Protein AF-A0A5D0MJU6-F1 (afdb_monomer)

Organism: NCBI:txid2703815

Radius of gyration: 19.49 Å; Cα contacts (8 Å, |Δi|>4): 56; chains: 1; bounding box: 35×23×68 Å

Nearest PDB structures (foldseek):
  6s7t-assembly1_C  TM=6.622E-01  e=7.634E+00  Homo sapiens
  6jqa-assembly1_C  TM=6.865E-01  e=9.642E+00  Onion yellows phytoplasma OY-W

Secondary structure (DSSP, 8-state):
-------S-----HHHHHHHHHHHHHHHHHHHHHHHHHHHTS-TTTTT-HHHHHHHHHHHHHHHHHHHHHHHHHHHHHIIIII--

Solvent-accessible surface area (backbone atoms only — not comparable to full-atom values): 4859 Å² total; per-residue (Å²): 143,79,91,74,82,79,72,96,64,84,80,72,56,61,69,62,53,46,54,52,51,51,50,53,40,52,52,31,48,50,51,36,51,51,24,51,43,30,27,74,77,42,59,83,89,42,42,74,33,68,67,35,52,50,50,29,52,54,35,45,53,52,36,53,55,48,49,53,52,48,47,64,71,41,39,72,57,46,35,48,72,77,67,69,95

Sequence (85 aa):
MLILKQKGELVVNKRKILIIVNFIMGVCFLVLLFSILFYKYIPSILKGSYFLYQLHTYFGIIFFILAFFHIYLNWAWIKKNLFKY

Foldseek 3Di:
DDPDDDDPDPPPDLVVVLVVLVVLLVVLVVLLVVLVCQCPPDDPVSHVPPVSVVSNVVSVVVNVVSVVVNCVSCVVVCCCPVVVD

Structure (mmCIF, N/CA/C/O backbone):
data_AF-A0A5D0MJU6-F1
#
_entry.id   AF-A0A5D0MJU6-F1
#
loop_
_atom_site.group_PDB
_atom_site.id
_atom_site.type_symbol
_atom_site.label_atom_id
_atom_site.label_alt_id
_atom_site.label_comp_id
_atom_site.label_asym_id
_atom_site.label_entity_id
_atom_site.label_seq_id
_atom_site.pdbx_PDB_ins_code
_atom_site.Cartn_x
_atom_site.Cartn_y
_atom_site.Cartn_z
_atom_site.occupancy
_atom_site.B_iso_or_equiv
_atom_site.auth_seq_id
_atom_site.auth_comp_id
_atom_site.auth_asym_id
_atom_site.auth_atom_id
_atom_site.pdbx_PDB_model_num
ATOM 1 N N . MET A 1 1 ? -10.701 12.786 40.663 1.00 48.22 1 MET A N 1
ATOM 2 C CA . MET A 1 1 ? -9.402 12.385 41.237 1.00 48.22 1 MET A CA 1
ATOM 3 C C . MET A 1 1 ? -9.300 10.876 41.149 1.00 48.22 1 MET A C 1
ATOM 5 O O . MET A 1 1 ? -10.067 10.213 41.822 1.00 48.22 1 MET A O 1
ATOM 9 N N . LEU A 1 2 ? -8.469 10.385 40.227 1.00 36.16 2 LEU A N 1
ATOM 10 C CA . LEU A 1 2 ? -7.621 9.184 40.303 1.00 36.16 2 LEU A CA 1
ATOM 11 C C . LEU A 1 2 ? -6.929 9.065 38.936 1.00 36.16 2 LEU A C 1
ATOM 13 O O . LEU A 1 2 ? -7.289 8.275 38.069 1.00 36.16 2 LEU A O 1
ATOM 17 N N . ILE A 1 3 ? -5.947 9.948 38.741 1.00 48.84 3 ILE A N 1
ATOM 18 C CA . ILE A 1 3 ? -4.888 9.760 37.753 1.00 48.84 3 ILE A CA 1
ATOM 19 C C . ILE A 1 3 ? -4.033 8.633 38.326 1.00 48.84 3 ILE A C 1
ATOM 21 O O . ILE A 1 3 ? -3.179 8.873 39.174 1.00 48.84 3 ILE A O 1
ATOM 25 N N . LEU A 1 4 ? -4.313 7.391 37.940 1.00 51.75 4 LEU A N 1
ATOM 26 C CA . LEU A 1 4 ? -3.489 6.252 38.325 1.00 51.75 4 LEU A CA 1
ATOM 27 C C . LEU A 1 4 ? -2.824 5.652 37.088 1.00 51.75 4 LEU A C 1
ATOM 29 O O . LEU A 1 4 ? -3.348 4.764 36.428 1.00 51.75 4 LEU A O 1
ATOM 33 N N . LYS A 1 5 ? -1.613 6.164 36.846 1.00 49.62 5 LYS A N 1
ATOM 34 C CA . LYS A 1 5 ? -0.417 5.375 36.535 1.00 49.62 5 LYS A CA 1
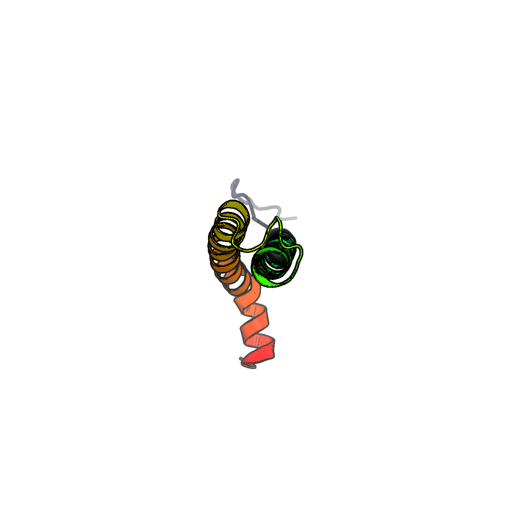ATOM 35 C C . LYS A 1 5 ? -0.541 4.422 35.339 1.00 49.62 5 LYS A C 1
ATOM 37 O O . LYS A 1 5 ? -0.571 3.208 35.512 1.00 49.62 5 LYS A O 1
ATOM 42 N N . GLN A 1 6 ? -0.447 4.957 34.123 1.00 50.34 6 GLN A N 1
ATOM 43 C CA . GLN A 1 6 ? 0.053 4.157 33.007 1.00 50.34 6 GLN A CA 1
ATOM 44 C C . GLN A 1 6 ? 1.572 4.339 32.941 1.00 50.34 6 GLN A C 1
ATOM 46 O O . GLN A 1 6 ? 2.075 5.421 32.639 1.00 50.34 6 GLN A O 1
ATOM 51 N N . LYS A 1 7 ? 2.297 3.269 33.305 1.00 47.19 7 LYS A N 1
ATOM 52 C CA . LYS A 1 7 ? 3.695 3.028 32.908 1.00 47.19 7 LYS A CA 1
ATOM 53 C C . LYS A 1 7 ? 3.876 3.473 31.455 1.00 47.19 7 LYS A C 1
ATOM 55 O O . LYS A 1 7 ? 2.937 3.317 30.685 1.00 47.19 7 LYS A O 1
ATOM 60 N N . GLY A 1 8 ? 5.052 3.996 31.106 1.00 48.84 8 GLY A N 1
ATOM 61 C CA . GLY A 1 8 ? 5.405 4.518 29.779 1.00 48.84 8 GLY A CA 1
ATOM 62 C C . GLY A 1 8 ? 5.333 3.498 28.636 1.00 48.84 8 GLY A C 1
ATOM 63 O O . GLY A 1 8 ? 6.329 3.214 27.984 1.00 48.84 8 GLY A O 1
ATOM 64 N N . GLU A 1 9 ? 4.150 2.956 28.386 1.00 47.94 9 GLU A N 1
ATOM 65 C CA . GLU A 1 9 ? 3.777 2.227 27.195 1.00 47.94 9 GLU A CA 1
ATOM 66 C C . GLU A 1 9 ? 3.293 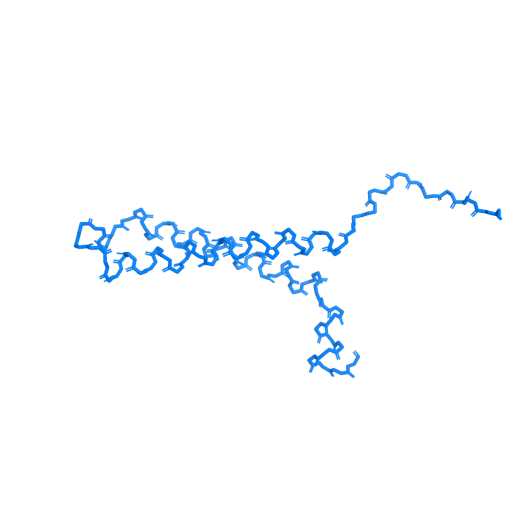3.266 26.190 1.00 47.94 9 GLU A C 1
ATOM 68 O O . GLU A 1 9 ? 2.372 4.042 26.456 1.00 47.94 9 GLU A O 1
ATOM 73 N N . LEU A 1 10 ? 3.933 3.305 25.024 1.00 53.88 10 LEU A N 1
ATOM 74 C CA . LEU A 1 10 ? 3.414 4.031 23.876 1.00 53.88 10 LEU A CA 1
ATOM 75 C C . LEU A 1 10 ? 2.025 3.462 23.565 1.00 53.88 10 LEU A C 1
ATOM 77 O O . LEU A 1 10 ? 1.903 2.415 22.934 1.00 53.88 10 LEU A O 1
ATOM 81 N N . VAL A 1 11 ? 0.967 4.136 24.020 1.00 60.72 11 VAL A N 1
ATOM 82 C CA . VAL A 1 11 ? -0.411 3.795 23.657 1.00 60.72 11 VAL A CA 1
ATOM 83 C C . VAL A 1 11 ? -0.579 4.147 22.183 1.00 60.72 11 VAL A C 1
ATOM 85 O O . VAL A 1 11 ? -0.956 5.264 21.818 1.00 60.72 11 VAL A O 1
ATOM 88 N N . VAL A 1 12 ? -0.226 3.209 21.303 1.00 64.69 12 VAL A N 1
A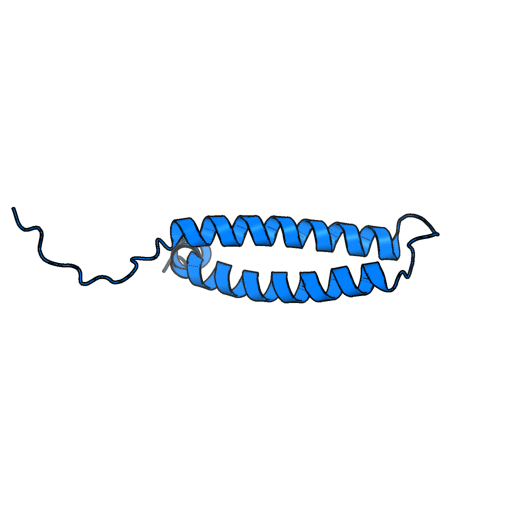TOM 89 C CA . VAL A 1 12 ? -0.292 3.451 19.866 1.00 64.69 12 VAL A CA 1
ATOM 90 C C . VAL A 1 12 ? -1.758 3.505 19.458 1.00 64.69 12 VAL A C 1
ATOM 92 O O . VAL A 1 12 ? -2.507 2.531 19.547 1.00 64.69 12 VAL A O 1
ATOM 95 N N . ASN A 1 13 ? -2.193 4.683 19.020 1.00 85.56 13 ASN A N 1
ATOM 96 C CA . ASN A 1 13 ? -3.569 4.899 18.612 1.00 85.56 13 ASN A CA 1
ATOM 97 C C . ASN A 1 13 ? -3.830 4.167 17.286 1.00 85.56 13 ASN A C 1
ATOM 99 O O . ASN A 1 13 ? -3.502 4.682 16.216 1.00 85.56 13 ASN A O 1
ATOM 103 N N . LYS A 1 14 ? -4.448 2.979 17.362 1.00 84.25 14 LYS A N 1
ATOM 104 C CA . LYS A 1 14 ? -4.769 2.119 16.207 1.00 84.25 14 LYS A CA 1
ATOM 105 C C . LYS A 1 14 ? -5.438 2.877 15.057 1.00 84.25 14 LYS A C 1
ATOM 107 O O . LYS A 1 14 ? -5.115 2.620 13.904 1.00 84.25 14 LYS A O 1
ATOM 112 N N . ARG A 1 15 ? -6.309 3.854 15.351 1.00 88.19 15 ARG A N 1
ATOM 113 C CA . ARG A 1 15 ? -6.976 4.680 14.329 1.00 88.19 15 ARG A CA 1
ATOM 114 C C . ARG A 1 15 ? -5.987 5.569 13.573 1.00 88.19 15 ARG A C 1
ATOM 116 O O . ARG A 1 15 ? -6.100 5.689 12.360 1.00 88.19 15 ARG A O 1
ATOM 123 N N . LYS A 1 16 ? -5.015 6.174 14.266 1.00 90.94 16 LYS A N 1
ATOM 124 C CA . LYS A 1 16 ? -3.962 6.977 13.621 1.00 90.94 16 LYS A CA 1
ATOM 125 C C . LYS A 1 16 ? -3.068 6.108 12.734 1.00 90.94 16 LYS A C 1
ATOM 127 O O . LYS A 1 16 ? -2.799 6.497 11.604 1.00 90.94 16 LYS A O 1
ATOM 132 N N . ILE A 1 17 ? -2.682 4.918 13.207 1.00 92.56 17 ILE A N 1
ATOM 133 C CA . ILE A 1 17 ? -1.919 3.954 12.394 1.00 92.56 17 ILE A CA 1
ATOM 134 C C . ILE A 1 17 ? -2.720 3.557 11.152 1.00 92.56 17 ILE A C 1
ATOM 136 O O . ILE A 1 17 ? -2.181 3.568 10.054 1.00 92.56 17 ILE A O 1
ATOM 140 N N . LEU A 1 18 ? -4.012 3.253 11.308 1.00 93.31 18 LEU A N 1
ATOM 141 C CA . LEU A 1 18 ? -4.873 2.845 10.199 1.00 93.31 18 LEU A CA 1
ATOM 142 C C . LEU A 1 18 ? -4.968 3.929 9.116 1.00 93.31 18 LEU A C 1
ATOM 144 O O . LEU A 1 18 ? -4.915 3.606 7.937 1.00 93.31 18 LEU A O 1
ATOM 148 N N . ILE A 1 19 ? -5.046 5.209 9.494 1.00 94.00 19 ILE A N 1
ATOM 149 C CA . ILE A 1 19 ? -5.032 6.324 8.531 1.00 94.00 19 ILE A CA 1
ATOM 150 C C . ILE A 1 19 ? -3.719 6.343 7.736 1.00 94.00 19 ILE A C 1
ATOM 152 O O . ILE A 1 19 ? -3.750 6.489 6.517 1.00 94.00 19 ILE A O 1
ATOM 156 N N . ILE A 1 20 ? -2.580 6.151 8.409 1.00 95.75 20 ILE A N 1
ATOM 157 C CA . ILE A 1 20 ? -1.263 6.102 7.758 1.00 95.75 20 ILE A CA 1
ATOM 158 C C . ILE A 1 20 ? -1.174 4.898 6.812 1.00 95.75 20 ILE A C 1
ATOM 160 O O . ILE A 1 20 ? -0.791 5.060 5.656 1.00 95.75 20 ILE A O 1
ATOM 164 N N . VAL A 1 21 ? -1.577 3.708 7.269 1.00 95.44 21 VAL A N 1
ATOM 165 C CA . VAL A 1 21 ? -1.596 2.486 6.447 1.00 95.44 21 VAL A CA 1
ATOM 166 C C . VAL A 1 21 ? -2.475 2.688 5.213 1.00 95.44 21 VAL A C 1
ATOM 168 O O . VAL A 1 21 ? -2.028 2.398 4.109 1.00 95.44 21 VAL A O 1
ATOM 171 N N . ASN A 1 22 ? -3.670 3.265 5.365 1.00 95.62 22 ASN A N 1
ATOM 172 C CA . ASN A 1 22 ? -4.572 3.544 4.244 1.00 95.62 22 ASN A CA 1
ATOM 173 C C . ASN A 1 22 ? -3.957 4.510 3.233 1.00 95.62 22 ASN A C 1
ATOM 175 O O . ASN A 1 22 ? -4.065 4.289 2.030 1.00 95.62 22 ASN A O 1
ATOM 179 N N . PHE A 1 23 ? -3.310 5.572 3.715 1.00 97.25 23 PHE A N 1
ATOM 180 C CA . PHE A 1 23 ? -2.655 6.542 2.846 1.00 97.25 23 PHE A CA 1
ATOM 181 C C . PHE A 1 23 ? -1.525 5.891 2.037 1.00 97.25 23 PHE A C 1
ATOM 183 O O . PHE A 1 23 ? -1.500 6.007 0.813 1.00 97.25 23 PHE A O 1
ATOM 190 N N . ILE A 1 24 ? -0.637 5.136 2.697 1.00 97.44 24 ILE A N 1
ATOM 191 C CA . ILE A 1 24 ? 0.476 4.444 2.030 1.00 97.44 24 ILE A CA 1
ATOM 192 C C . ILE A 1 24 ? -0.052 3.392 1.045 1.00 97.44 24 ILE A C 1
ATOM 194 O O . ILE A 1 24 ? 0.450 3.301 -0.075 1.00 97.44 24 ILE A O 1
ATOM 198 N N . MET A 1 25 ? -1.087 2.633 1.419 1.00 97.38 25 MET A N 1
ATOM 199 C CA . MET A 1 25 ? -1.747 1.689 0.513 1.00 97.38 25 MET A CA 1
ATOM 200 C C . MET A 1 25 ? -2.309 2.388 -0.722 1.00 97.38 25 MET A C 1
ATOM 202 O O . MET A 1 25 ? -2.105 1.899 -1.829 1.00 97.38 25 MET A O 1
ATOM 206 N N . GLY A 1 26 ? -2.967 3.538 -0.557 1.00 97.62 26 GLY A N 1
ATOM 207 C CA . GLY A 1 26 ? -3.486 4.328 -1.673 1.00 97.62 26 GLY A CA 1
ATOM 208 C C . GLY A 1 26 ? -2.385 4.749 -2.648 1.00 97.62 26 GLY A C 1
ATOM 209 O O . GLY A 1 26 ? -2.531 4.572 -3.856 1.00 97.62 26 GLY A O 1
ATOM 210 N N . VAL A 1 27 ? -1.245 5.222 -2.135 1.00 97.94 27 VAL A N 1
ATOM 211 C CA . VAL A 1 27 ? -0.080 5.570 -2.968 1.00 97.94 27 VAL A CA 1
ATOM 212 C C . VAL A 1 27 ? 0.468 4.338 -3.691 1.00 97.94 27 VAL A C 1
ATOM 214 O O . VAL A 1 27 ? 0.698 4.383 -4.898 1.00 97.94 27 VAL A O 1
ATOM 217 N N . CYS A 1 28 ? 0.632 3.218 -2.984 1.00 97.44 28 CYS A N 1
ATOM 218 C CA . CYS A 1 28 ? 1.126 1.975 -3.575 1.00 97.44 28 CYS A CA 1
ATOM 219 C C . CYS A 1 28 ? 0.195 1.454 -4.678 1.00 97.44 28 CYS A C 1
ATOM 221 O O . CYS A 1 28 ? 0.667 1.015 -5.724 1.00 97.44 28 CYS A O 1
ATOM 223 N N . PHE A 1 29 ? -1.120 1.560 -4.480 1.00 97.69 29 PHE A N 1
ATOM 224 C CA . PHE A 1 29 ? -2.116 1.196 -5.481 1.00 97.69 29 PHE A CA 1
ATOM 225 C C . PHE A 1 29 ? -1.996 2.043 -6.752 1.00 97.69 29 PHE A C 1
ATOM 227 O O . PHE A 1 29 ? -2.032 1.502 -7.855 1.00 97.69 29 PHE A O 1
ATOM 234 N N . LEU A 1 30 ? -1.794 3.357 -6.618 1.00 98.00 30 LEU A N 1
ATOM 235 C CA . LEU A 1 30 ? -1.586 4.234 -7.771 1.00 98.00 30 LEU A CA 1
ATOM 236 C C . LEU A 1 30 ? -0.313 3.857 -8.537 1.00 98.00 30 LEU A C 1
ATOM 238 O O . LEU A 1 30 ? -0.353 3.733 -9.758 1.00 98.00 30 LEU A O 1
ATOM 242 N N . VAL A 1 31 ? 0.799 3.603 -7.840 1.00 96.88 31 VAL A N 1
ATOM 243 C CA . VAL A 1 31 ? 2.047 3.149 -8.480 1.00 96.88 31 VAL A CA 1
ATOM 244 C C . VAL A 1 31 ? 1.842 1.817 -9.204 1.00 96.88 31 VAL A C 1
ATOM 246 O O . VAL A 1 31 ? 2.284 1.660 -10.342 1.00 96.88 31 VAL A O 1
ATOM 249 N N . LEU A 1 32 ? 1.136 0.868 -8.589 1.00 96.94 32 LEU A N 1
ATOM 250 C CA . LEU A 1 32 ? 0.789 -0.413 -9.208 1.00 96.94 32 LEU A CA 1
ATOM 251 C C . LEU A 1 32 ? -0.036 -0.239 -10.482 1.00 96.94 32 LEU A C 1
ATOM 253 O O . LEU A 1 32 ? 0.280 -0.853 -11.502 1.00 96.94 32 LEU A O 1
ATOM 257 N N . LEU A 1 33 ? -1.055 0.619 -10.431 1.00 96.12 33 LEU A N 1
ATOM 258 C CA . LEU A 1 33 ? -1.924 0.918 -11.562 1.00 96.12 33 LEU A CA 1
ATOM 259 C C . LEU A 1 33 ? -1.135 1.555 -12.711 1.00 96.12 33 LEU A C 1
ATOM 261 O O . LEU A 1 33 ? -1.191 1.077 -13.842 1.00 96.12 33 LEU A O 1
ATOM 265 N N . PHE A 1 34 ? -0.355 2.600 -12.436 1.00 95.00 34 PHE A N 1
ATOM 266 C CA . PHE A 1 34 ? 0.405 3.289 -13.478 1.00 95.00 34 PHE A CA 1
ATOM 267 C C . PHE A 1 34 ? 1.552 2.443 -14.030 1.00 95.00 34 PHE A C 1
ATOM 269 O O . PHE A 1 34 ? 1.779 2.450 -15.237 1.00 95.00 34 PHE A O 1
ATOM 276 N N . SER A 1 35 ? 2.243 1.666 -13.191 1.00 94.81 35 SER A N 1
ATOM 277 C CA . SER A 1 35 ? 3.340 0.803 -13.647 1.00 94.81 35 SER A CA 1
ATOM 278 C C . SER A 1 35 ? 2.872 -0.246 -14.651 1.00 94.81 35 SER A C 1
ATOM 280 O O . SER A 1 35 ? 3.511 -0.392 -15.690 1.00 94.81 35 SER A O 1
ATOM 282 N N . ILE A 1 36 ? 1.736 -0.918 -14.418 1.00 93.75 36 ILE A N 1
ATOM 283 C CA . ILE A 1 36 ? 1.213 -1.894 -15.385 1.00 93.75 36 ILE A CA 1
ATOM 284 C C . ILE A 1 36 ? 0.632 -1.218 -16.629 1.00 93.75 36 ILE A C 1
ATOM 286 O O . ILE A 1 36 ? 0.801 -1.728 -17.741 1.00 93.75 36 ILE A O 1
ATOM 290 N N . LEU A 1 37 ? -0.013 -0.055 -16.466 1.00 93.06 37 LEU A N 1
ATOM 291 C CA . LEU A 1 37 ? -0.539 0.712 -17.592 1.00 93.06 37 LEU A CA 1
ATOM 292 C C . LEU A 1 37 ? 0.582 1.146 -18.539 1.00 93.06 37 LEU A C 1
ATOM 294 O O . LEU A 1 37 ? 0.477 0.920 -19.744 1.00 93.06 37 LEU A O 1
ATOM 298 N N . PHE A 1 38 ? 1.679 1.685 -18.008 1.00 92.31 38 PHE A N 1
ATOM 299 C CA . PHE A 1 38 ? 2.833 2.070 -18.818 1.00 92.31 38 PHE A CA 1
ATOM 300 C C . PHE A 1 38 ? 3.609 0.860 -19.348 1.00 92.31 38 PHE A C 1
ATOM 302 O O . PHE A 1 38 ? 4.029 0.838 -20.501 1.00 92.31 38 PHE A O 1
ATOM 309 N N . TYR A 1 39 ? 3.736 -0.208 -18.559 1.00 89.94 39 TYR A N 1
ATOM 310 C CA . TYR A 1 39 ? 4.437 -1.409 -19.007 1.00 89.94 39 TYR A CA 1
ATOM 311 C C . TYR A 1 39 ? 3.753 -2.062 -20.216 1.00 89.94 39 TYR A C 1
ATOM 313 O O . TYR A 1 39 ? 4.434 -2.592 -21.098 1.00 89.94 39 TYR A O 1
ATOM 321 N N . LYS A 1 40 ? 2.412 -2.043 -20.262 1.00 86.06 40 LYS A N 1
ATOM 322 C CA . LYS A 1 40 ? 1.630 -2.790 -21.256 1.00 86.06 40 LYS A CA 1
ATOM 323 C C . LYS A 1 40 ? 1.028 -1.926 -22.367 1.00 86.06 40 LYS A C 1
ATOM 325 O O . LYS A 1 40 ? 0.990 -2.387 -23.510 1.00 86.06 40 LYS A O 1
ATOM 330 N N . TYR A 1 41 ? 0.567 -0.713 -22.057 1.00 85.19 41 TYR A N 1
ATOM 331 C CA . TYR A 1 41 ? -0.325 0.048 -22.939 1.00 85.19 41 TYR A CA 1
ATOM 332 C C . TYR A 1 41 ? 0.230 1.403 -23.432 1.00 85.19 41 TYR A C 1
ATOM 334 O O . TYR A 1 41 ? -0.288 1.902 -24.426 1.00 85.19 41 TYR A O 1
ATOM 342 N N . ILE A 1 42 ? 1.239 2.022 -22.795 1.00 78.31 42 ILE A N 1
ATOM 343 C CA . ILE A 1 42 ? 1.620 3.434 -23.061 1.00 78.31 42 ILE A CA 1
ATOM 344 C C . ILE A 1 42 ? 3.110 3.706 -22.732 1.00 78.31 42 ILE A C 1
ATOM 346 O O . ILE A 1 42 ? 3.524 3.352 -21.636 1.00 78.31 42 ILE A O 1
ATOM 350 N N . PRO A 1 43 ? 3.885 4.513 -23.489 1.00 75.62 43 PRO A N 1
ATOM 351 C CA . PRO A 1 43 ? 4.192 4.516 -24.926 1.00 75.62 43 PRO A CA 1
ATOM 352 C C . PRO A 1 43 ? 5.198 3.395 -25.290 1.00 75.62 43 PRO A C 1
ATOM 354 O O . PRO A 1 43 ? 5.763 2.749 -24.409 1.00 75.62 43 PRO A O 1
ATOM 357 N N . SER A 1 44 ? 5.487 3.182 -26.582 1.00 71.62 44 SER A N 1
ATOM 358 C CA . SER A 1 44 ? 6.410 2.128 -27.069 1.00 71.62 44 SER A CA 1
ATOM 359 C C . SER A 1 44 ? 7.784 2.107 -26.383 1.00 71.62 44 SER A C 1
ATOM 361 O O . SER A 1 44 ? 8.353 1.036 -26.209 1.00 71.62 44 SER A O 1
ATOM 363 N N . ILE A 1 45 ? 8.280 3.269 -25.952 1.00 79.50 45 ILE A N 1
ATOM 364 C CA . ILE A 1 45 ? 9.588 3.449 -25.301 1.00 79.50 45 ILE A CA 1
ATOM 365 C C . ILE A 1 45 ? 9.641 2.787 -23.913 1.00 79.50 45 ILE A C 1
ATOM 367 O O . ILE A 1 45 ? 10.696 2.334 -23.480 1.00 79.50 45 ILE A O 1
ATOM 371 N N . LEU A 1 46 ? 8.511 2.734 -23.202 1.00 80.88 46 LEU A N 1
ATOM 372 C CA . LEU A 1 46 ? 8.429 2.181 -21.846 1.00 80.88 46 LEU A CA 1
ATOM 373 C C . LEU A 1 46 ? 7.836 0.770 -21.813 1.00 80.88 46 LEU A C 1
ATOM 375 O O . LEU A 1 46 ? 7.892 0.092 -20.783 1.00 80.88 46 LEU A O 1
ATOM 379 N N . LYS A 1 47 ? 7.284 0.309 -22.936 1.00 86.12 47 LYS A N 1
ATOM 380 C CA . LYS A 1 47 ? 6.667 -1.007 -23.040 1.00 86.12 47 LYS A CA 1
ATOM 381 C C . LYS A 1 47 ? 7.702 -2.099 -22.783 1.00 86.12 47 LYS A C 1
ATOM 383 O O . LYS A 1 47 ? 8.783 -2.089 -23.362 1.00 86.12 47 LYS A O 1
ATOM 388 N N . GLY A 1 48 ? 7.375 -3.050 -21.912 1.00 85.06 48 GLY A N 1
ATOM 389 C CA . GLY A 1 48 ? 8.317 -4.114 -21.553 1.00 85.06 48 GLY A CA 1
ATOM 390 C C . GLY A 1 48 ? 9.494 -3.655 -20.680 1.00 85.06 48 GLY A C 1
ATOM 391 O O . GLY A 1 48 ? 10.397 -4.450 -20.432 1.00 85.06 48 GLY A O 1
ATOM 392 N N . SER A 1 49 ? 9.503 -2.406 -20.194 1.00 91.88 49 SER A N 1
ATOM 393 C CA . SER A 1 49 ? 10.594 -1.876 -19.373 1.00 91.88 49 SER A CA 1
ATOM 394 C C . SER A 1 49 ? 10.796 -2.692 -18.095 1.00 91.88 49 SER A C 1
ATOM 396 O O . SER A 1 49 ? 9.880 -2.854 -17.282 1.00 91.88 49 SER A O 1
ATOM 398 N N . TYR A 1 50 ? 12.034 -3.146 -17.883 1.00 93.06 50 TYR A N 1
ATOM 399 C CA . TYR A 1 50 ? 12.433 -3.865 -16.673 1.00 93.06 50 TYR A CA 1
ATOM 400 C C . TYR A 1 50 ? 12.221 -3.027 -15.404 1.00 93.06 50 TYR A C 1
ATOM 402 O O . TYR A 1 50 ? 11.835 -3.554 -14.363 1.00 93.06 50 TYR A O 1
ATOM 410 N N . PHE A 1 51 ? 12.402 -1.707 -15.502 1.00 92.69 51 PHE A N 1
ATOM 411 C CA . PHE A 1 51 ? 12.162 -0.787 -14.393 1.00 92.69 51 PHE A CA 1
ATOM 412 C C . PHE A 1 51 ? 10.689 -0.774 -13.966 1.00 92.69 51 PHE A C 1
ATOM 414 O O . PHE A 1 51 ? 10.390 -0.889 -12.779 1.00 92.69 51 PHE A O 1
ATOM 421 N N . LEU A 1 52 ? 9.758 -0.696 -14.923 1.00 93.94 52 LEU A N 1
ATOM 422 C CA . LEU A 1 52 ? 8.323 -0.709 -14.623 1.00 93.94 52 LEU A CA 1
ATOM 423 C C . LEU A 1 52 ? 7.864 -2.058 -14.063 1.00 93.94 52 LEU A C 1
ATOM 425 O O . LEU A 1 52 ? 7.050 -2.086 -13.141 1.00 93.94 52 LEU A O 1
ATOM 429 N N . TYR A 1 53 ? 8.422 -3.162 -14.567 1.00 94.12 53 TYR A N 1
ATOM 430 C CA . TYR A 1 53 ? 8.170 -4.495 -14.020 1.00 94.12 53 TYR A CA 1
ATOM 431 C C . TYR A 1 53 ? 8.627 -4.613 -12.558 1.00 94.12 53 TYR A C 1
ATOM 433 O O . TYR A 1 53 ? 7.870 -5.084 -11.706 1.00 94.12 53 TYR A O 1
ATOM 441 N N . GLN A 1 54 ? 9.839 -4.145 -12.242 1.00 96.31 54 GLN A N 1
ATOM 442 C CA . GLN A 1 54 ? 10.343 -4.143 -10.868 1.00 96.31 54 GLN A CA 1
ATOM 443 C C . GLN A 1 54 ? 9.515 -3.242 -9.952 1.00 96.31 54 GLN A C 1
ATOM 445 O O . GLN A 1 54 ? 9.154 -3.669 -8.857 1.00 96.31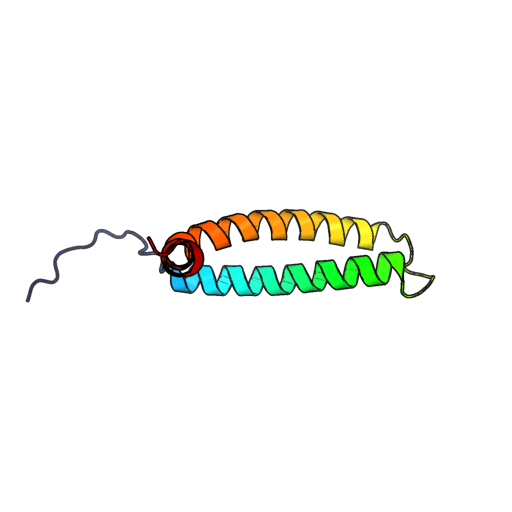 54 GLN A O 1
ATOM 450 N N . LEU A 1 55 ? 9.158 -2.032 -10.402 1.00 96.19 55 LEU A N 1
ATOM 451 C CA . LEU A 1 55 ? 8.273 -1.144 -9.647 1.00 96.19 55 LEU A CA 1
ATOM 452 C C . LEU A 1 55 ? 6.949 -1.832 -9.317 1.00 96.19 55 LEU A C 1
ATOM 454 O O . LEU A 1 55 ? 6.559 -1.860 -8.152 1.00 96.19 55 LEU A O 1
ATOM 458 N N . HIS A 1 56 ? 6.287 -2.426 -10.313 1.00 96.50 56 HIS A N 1
ATOM 459 C CA . HIS A 1 56 ? 5.033 -3.140 -10.095 1.00 96.50 56 HIS A CA 1
ATOM 460 C C . HIS A 1 56 ? 5.207 -4.289 -9.091 1.00 96.50 56 HIS A C 1
ATOM 462 O O . HIS A 1 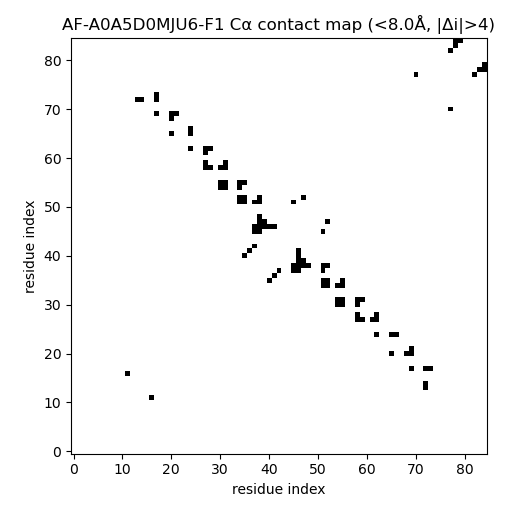56 ? 4.418 -4.442 -8.164 1.00 96.50 56 HIS A O 1
ATOM 468 N N . THR A 1 57 ? 6.282 -5.065 -9.227 1.00 96.88 57 THR A N 1
ATOM 469 C CA . THR A 1 57 ? 6.547 -6.221 -8.362 1.00 96.88 57 THR A CA 1
ATOM 470 C C . THR A 1 57 ? 6.794 -5.800 -6.911 1.00 96.88 57 THR A C 1
ATOM 472 O O . THR A 1 57 ? 6.139 -6.307 -6.000 1.00 96.88 57 THR A O 1
ATOM 475 N N . TYR A 1 58 ? 7.691 -4.839 -6.672 1.00 97.44 58 TYR A N 1
ATOM 476 C CA . TYR A 1 58 ? 8.028 -4.403 -5.316 1.00 97.44 58 TYR A CA 1
ATOM 477 C C . TYR A 1 58 ? 6.870 -3.684 -4.630 1.00 97.44 58 TYR A C 1
ATOM 479 O O . TYR A 1 58 ? 6.542 -4.007 -3.487 1.00 97.44 58 TYR A O 1
ATOM 487 N N . PHE A 1 59 ? 6.198 -2.762 -5.325 1.00 97.75 59 PHE A N 1
ATOM 488 C CA . PHE A 1 59 ? 5.021 -2.098 -4.765 1.00 97.75 59 PHE A CA 1
ATOM 489 C C . PHE A 1 59 ? 3.855 -3.070 -4.565 1.00 97.75 59 PHE A C 1
ATOM 491 O O . PHE A 1 59 ? 3.067 -2.872 -3.646 1.00 97.75 59 PHE A O 1
ATOM 498 N N . GLY A 1 60 ? 3.778 -4.151 -5.346 1.00 97.56 60 GLY A N 1
ATOM 499 C CA . GLY A 1 60 ? 2.800 -5.228 -5.170 1.00 97.56 60 GLY A CA 1
ATOM 500 C C . GLY A 1 60 ? 3.006 -5.979 -3.865 1.00 97.56 60 GLY A C 1
ATOM 501 O O . GLY A 1 60 ? 2.066 -6.144 -3.090 1.00 97.56 60 GLY A O 1
ATOM 502 N N . ILE A 1 61 ? 4.254 -6.356 -3.581 1.00 97.88 61 ILE A N 1
ATOM 503 C CA . ILE A 1 61 ? 4.629 -7.012 -2.324 1.00 97.88 61 ILE A CA 1
ATOM 504 C C . ILE A 1 61 ? 4.346 -6.086 -1.133 1.00 97.88 61 ILE A C 1
ATOM 506 O O . ILE A 1 61 ? 3.711 -6.505 -0.166 1.00 97.88 61 ILE A O 1
ATOM 510 N N . ILE A 1 62 ? 4.756 -4.814 -1.213 1.00 97.44 62 ILE A N 1
ATOM 511 C CA . ILE A 1 62 ? 4.513 -3.826 -0.149 1.00 97.44 62 ILE A CA 1
ATOM 512 C C . ILE A 1 62 ? 3.009 -3.630 0.074 1.00 97.44 62 ILE A C 1
ATOM 514 O O . ILE A 1 62 ? 2.545 -3.673 1.213 1.00 97.44 62 ILE A O 1
ATOM 518 N N . PHE A 1 63 ? 2.232 -3.458 -0.998 1.00 97.88 63 PHE A N 1
ATOM 519 C CA . PHE A 1 63 ? 0.782 -3.296 -0.921 1.00 97.88 63 PHE A CA 1
ATOM 520 C C . PHE A 1 63 ? 0.111 -4.511 -0.276 1.00 97.88 63 PHE A C 1
ATOM 522 O O . PHE A 1 63 ? -0.756 -4.349 0.581 1.00 97.88 63 PHE A O 1
ATOM 529 N N . PHE A 1 64 ? 0.538 -5.722 -0.638 1.00 97.75 64 PHE A N 1
ATOM 530 C CA . PHE A 1 64 ? 0.006 -6.959 -0.075 1.00 97.75 64 PHE A CA 1
ATOM 531 C C . PHE A 1 64 ? 0.280 -7.072 1.430 1.00 97.75 64 PHE A C 1
ATOM 533 O O . PHE A 1 64 ? -0.633 -7.356 2.204 1.00 97.75 64 PHE A O 1
ATOM 540 N N . ILE A 1 65 ? 1.503 -6.760 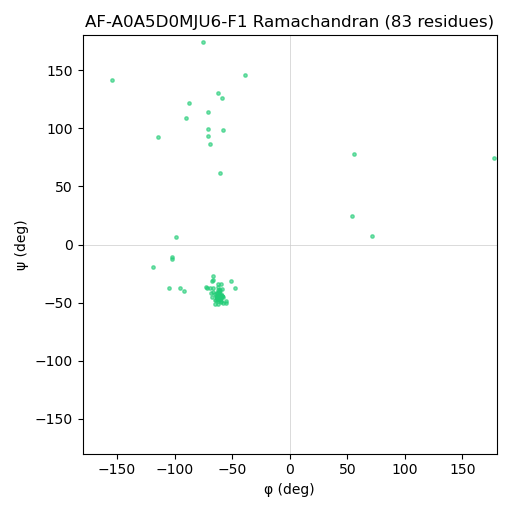1.870 1.00 97.62 65 ILE A N 1
ATOM 541 C CA . ILE A 1 65 ? 1.855 -6.721 3.298 1.00 97.62 65 ILE A CA 1
ATOM 542 C C . ILE A 1 65 ? 0.999 -5.681 4.036 1.00 97.62 65 ILE A C 1
ATOM 544 O O . ILE A 1 65 ? 0.423 -5.975 5.086 1.00 97.62 65 ILE A O 1
ATOM 548 N N . LEU A 1 66 ? 0.864 -4.474 3.480 1.00 97.00 66 LEU A N 1
ATOM 549 C CA . LEU A 1 66 ? 0.037 -3.420 4.068 1.00 97.00 66 LEU A CA 1
ATOM 550 C C . LEU A 1 66 ? -1.445 -3.808 4.138 1.00 97.00 66 LEU A C 1
ATOM 552 O O . LEU A 1 66 ? -2.107 -3.451 5.110 1.00 97.00 66 LEU A O 1
ATOM 556 N N . ALA A 1 67 ? -1.957 -4.576 3.173 1.00 97.38 67 ALA A N 1
ATOM 557 C CA . ALA A 1 67 ? -3.330 -5.070 3.193 1.00 97.38 67 ALA A CA 1
ATOM 558 C C . ALA A 1 67 ? -3.599 -5.984 4.400 1.00 97.38 67 ALA A C 1
ATOM 560 O O . ALA A 1 67 ? -4.640 -5.844 5.045 1.00 97.38 67 ALA A O 1
ATOM 561 N N . PHE A 1 68 ? -2.654 -6.851 4.784 1.00 97.44 68 PHE A N 1
ATOM 562 C CA . PHE A 1 68 ? -2.784 -7.633 6.021 1.00 97.44 68 PHE A CA 1
ATOM 563 C C . PHE A 1 68 ? -2.822 -6.744 7.261 1.00 97.44 68 PHE A C 1
ATOM 565 O O . PHE A 1 68 ? -3.685 -6.931 8.122 1.00 97.44 68 PHE A O 1
ATOM 572 N N . PHE A 1 69 ? -1.934 -5.749 7.348 1.00 95.50 69 PHE A N 1
ATOM 573 C CA . PHE A 1 69 ? -1.955 -4.792 8.456 1.00 95.50 69 PHE A CA 1
ATOM 574 C C . PHE A 1 69 ? -3.265 -4.005 8.506 1.00 95.50 69 PHE A C 1
ATOM 576 O O . PHE A 1 69 ? -3.822 -3.812 9.586 1.00 95.50 69 PHE A O 1
ATOM 583 N N . HIS A 1 70 ? -3.789 -3.594 7.353 1.00 95.75 70 HIS A N 1
ATOM 584 C CA . HIS A 1 70 ? -5.070 -2.911 7.248 1.00 95.75 70 HIS A CA 1
ATOM 585 C C . HIS A 1 70 ? -6.215 -3.775 7.783 1.00 95.75 70 HIS A C 1
ATOM 587 O O . HIS A 1 70 ? -6.975 -3.322 8.640 1.00 95.75 70 HIS A O 1
ATOM 593 N N . ILE A 1 71 ? -6.306 -5.034 7.344 1.00 96.00 71 ILE A N 1
ATOM 594 C CA . ILE A 1 71 ? -7.326 -5.979 7.817 1.00 96.00 71 ILE A CA 1
ATOM 595 C C . ILE A 1 71 ? -7.196 -6.195 9.325 1.00 96.00 71 ILE A C 1
ATOM 597 O O . ILE A 1 71 ? -8.194 -6.109 10.039 1.00 96.00 71 ILE A O 1
ATOM 601 N N . TYR A 1 72 ? -5.980 -6.419 9.826 1.00 94.50 72 TYR A N 1
ATOM 602 C CA . TYR A 1 72 ? -5.728 -6.617 11.252 1.00 94.50 72 TYR A CA 1
ATOM 603 C C . TYR A 1 72 ? -6.168 -5.407 12.091 1.00 94.50 72 TYR A C 1
ATOM 605 O O . TYR A 1 72 ? -6.899 -5.552 13.073 1.00 94.50 72 TYR A O 1
ATOM 613 N N . LEU A 1 73 ? -5.773 -4.197 11.687 1.00 92.69 73 LEU A N 1
ATOM 614 C CA . LEU A 1 73 ? -6.133 -2.960 12.384 1.00 92.69 73 LEU A CA 1
ATOM 615 C C . LEU A 1 73 ? -7.636 -2.656 12.301 1.00 92.69 73 LEU A C 1
ATOM 617 O O . LEU A 1 73 ? -8.186 -2.073 13.237 1.00 92.69 73 LEU A O 1
ATOM 621 N N . ASN A 1 74 ? -8.301 -3.069 11.218 1.00 94.25 74 ASN A N 1
ATOM 622 C CA . ASN A 1 74 ? -9.720 -2.820 10.967 1.00 94.25 74 ASN A CA 1
ATOM 623 C C . ASN A 1 74 ? -10.638 -4.013 11.317 1.00 94.25 74 ASN A C 1
ATOM 625 O O . ASN A 1 74 ? -11.843 -3.968 11.063 1.00 94.25 74 ASN A O 1
ATOM 629 N N . TRP A 1 75 ? -10.107 -5.079 11.930 1.00 92.88 75 TRP A N 1
ATOM 630 C CA . TRP A 1 75 ? -10.830 -6.344 12.129 1.00 92.88 75 TRP A CA 1
ATOM 631 C C . TRP A 1 75 ? -12.130 -6.195 12.929 1.00 92.88 75 TRP A C 1
ATOM 633 O O . TRP A 1 75 ? -13.142 -6.813 12.607 1.00 92.88 75 TRP A O 1
ATOM 643 N N . ALA A 1 76 ? -12.143 -5.335 13.953 1.00 90.38 76 ALA A N 1
ATOM 644 C CA . ALA A 1 76 ? -13.348 -5.064 14.740 1.00 90.38 76 ALA A CA 1
ATOM 645 C C . ALA A 1 76 ? -14.480 -4.460 13.889 1.00 90.38 76 ALA A C 1
ATOM 647 O O . ALA A 1 76 ? -15.637 -4.852 14.033 1.00 90.38 76 ALA A O 1
ATOM 648 N N . TRP A 1 77 ? -14.147 -3.540 12.979 1.00 91.94 77 TRP A N 1
ATOM 649 C CA . TRP A 1 77 ? -15.114 -2.965 12.046 1.00 91.94 77 TRP A CA 1
ATOM 650 C C . TRP A 1 77 ? -15.584 -4.008 11.028 1.00 91.94 77 TRP A C 1
ATOM 652 O O . TRP A 1 77 ? -16.782 -4.100 10.768 1.00 91.94 77 TRP A O 1
ATOM 662 N N . ILE A 1 78 ? -14.667 -4.829 10.505 1.00 92.44 78 ILE A N 1
ATOM 663 C CA . ILE A 1 78 ? -14.976 -5.918 9.567 1.00 92.44 78 ILE A CA 1
ATOM 664 C C . ILE A 1 78 ? -15.978 -6.899 10.185 1.00 92.44 78 ILE A C 1
ATOM 666 O O . ILE A 1 78 ? -17.013 -7.164 9.580 1.00 92.44 78 ILE A O 1
ATOM 670 N N . LYS A 1 79 ? -15.730 -7.381 11.409 1.00 92.62 79 LYS A N 1
ATOM 671 C CA . LYS A 1 79 ? -16.662 -8.268 12.125 1.00 92.62 79 LYS A CA 1
ATOM 672 C C . LYS A 1 79 ? -18.052 -7.659 12.259 1.00 92.62 79 LYS A C 1
ATOM 674 O O . LYS A 1 79 ? -19.029 -8.282 11.853 1.00 92.62 79 LYS A O 1
ATOM 679 N N . LYS A 1 80 ? -18.114 -6.403 12.704 1.00 93.25 80 LYS A N 1
ATOM 680 C CA . LYS A 1 80 ? -19.378 -5.696 12.910 1.00 93.25 80 LYS A CA 1
AT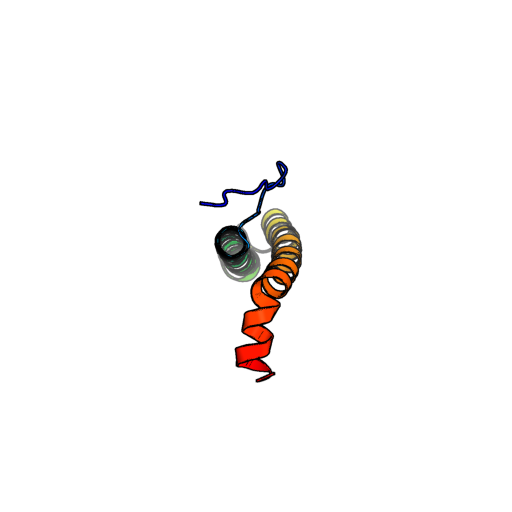OM 681 C C . LYS A 1 80 ? -20.177 -5.492 11.616 1.00 93.25 80 LYS A C 1
ATOM 683 O O . LYS A 1 80 ? -21.395 -5.624 11.638 1.00 93.25 80 LYS A O 1
ATOM 688 N N . ASN A 1 81 ? -19.521 -5.144 10.506 1.00 93.50 81 ASN A N 1
ATOM 689 C CA . ASN A 1 81 ? -20.211 -4.741 9.272 1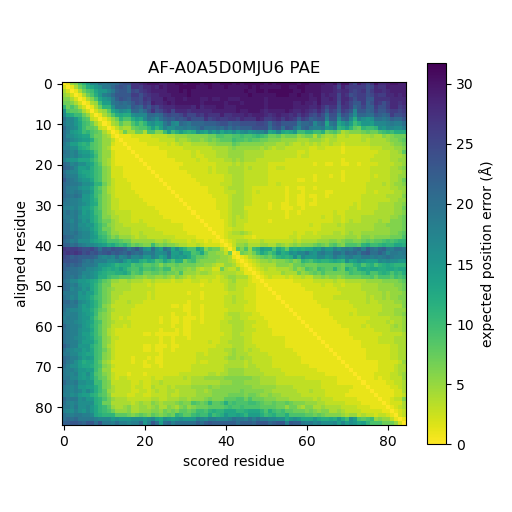.00 93.50 81 ASN A CA 1
ATOM 690 C C . ASN A 1 81 ? -20.400 -5.885 8.272 1.00 93.50 81 ASN A C 1
ATOM 692 O O . ASN A 1 81 ? -21.438 -5.945 7.620 1.00 93.50 81 ASN A O 1
ATOM 696 N N . LEU A 1 82 ? -19.417 -6.780 8.143 1.00 92.56 82 LEU A N 1
ATOM 697 C CA . LEU A 1 82 ? -19.480 -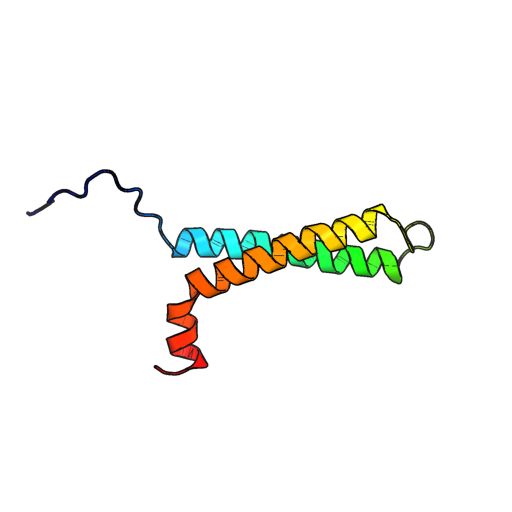7.895 7.196 1.00 92.56 82 LEU A CA 1
ATOM 698 C C . LEU A 1 82 ? -20.071 -9.151 7.829 1.00 92.56 82 LEU A C 1
ATOM 700 O O . LEU A 1 82 ? -20.863 -9.833 7.187 1.00 92.56 82 LEU A O 1
ATOM 704 N N . PHE A 1 83 ? -19.724 -9.442 9.083 1.00 90.12 83 PHE A N 1
ATOM 705 C CA . PHE A 1 83 ? -20.135 -10.687 9.732 1.00 90.12 83 PHE A CA 1
ATOM 706 C C . PHE A 1 83 ? -21.304 -10.516 10.720 1.00 90.12 83 PHE A C 1
ATOM 708 O O . PHE A 1 83 ? -21.911 -11.512 11.090 1.00 90.12 83 PHE A O 1
ATOM 715 N N . LYS A 1 84 ? -21.670 -9.279 11.098 1.00 74.88 84 LYS A N 1
ATOM 716 C CA . LYS A 1 84 ? -22.742 -8.949 12.066 1.00 74.88 84 LYS A CA 1
ATOM 717 C C . LYS A 1 84 ? -22.608 -9.650 13.437 1.00 74.88 84 LYS A C 1
ATOM 719 O O . LYS A 1 84 ? -23.609 -9.793 14.135 1.00 74.88 84 LYS A O 1
ATOM 724 N N . TYR A 1 85 ? -21.392 -10.049 13.817 1.00 60.12 85 TYR A N 1
ATOM 725 C CA . TYR A 1 85 ? -21.052 -10.574 15.149 1.00 60.12 85 TYR A CA 1
ATOM 726 C C . TYR A 1 85 ? -20.315 -9.528 15.989 1.00 60.12 85 TYR A C 1
ATOM 728 O O . TYR A 1 85 ? -19.577 -8.696 15.402 1.00 60.12 85 TYR A O 1
#

pLDDT: mean 86.35, std 16.07, range [36.16, 98.0]

InterPro domains:
  IPR016174 Di-haem cytochrome, transmembrane [SSF81342] (19-78)
  IPR025517 Flavinylation-associated cytochrome domain [PF14358] (20-75)

Mean predicted aligned error: 8.04 Å